Protein AF-A0AAV0HHR3-F1 (afdb_monomer)

Sequence (73 aa):
MELIRESVGTHPHYILISQIQQLLSRDWQVVLKHVFREGNVVADYLASLGNSHSVGEHAITAPLPDFESPAAL

Structure (mmCIF, N/CA/C/O backbone):
data_AF-A0AAV0HHR3-F1
#
_entry.id   AF-A0AAV0HHR3-F1
#
loop_
_atom_site.group_PDB
_atom_site.id
_atom_site.type_symbol
_atom_site.label_atom_id
_atom_site.label_alt_id
_atom_site.label_comp_id
_atom_site.label_asym_id
_atom_site.label_entity_id
_atom_site.label_seq_id
_atom_site.pdbx_PDB_ins_code
_atom_site.Cartn_x
_atom_site.Cartn_y
_atom_site.Cartn_z
_atom_site.occupancy
_atom_site.B_iso_or_equiv
_atom_site.auth_seq_id
_atom_site.auth_comp_id
_atom_site.auth_asym_id
_atom_site.auth_atom_id
_atom_site.pdbx_PDB_model_num
ATOM 1 N N . MET A 1 1 ? -4.370 -9.379 9.749 1.00 66.00 1 MET A N 1
ATOM 2 C CA . MET A 1 1 ? -5.223 -8.279 9.226 1.00 66.00 1 MET A CA 1
ATOM 3 C C . MET A 1 1 ? -6.125 -7.650 10.289 1.00 66.00 1 MET A C 1
ATOM 5 O O . MET A 1 1 ? -6.789 -6.663 10.004 1.00 66.00 1 MET A O 1
ATOM 9 N N . GLU A 1 2 ? -6.125 -8.188 11.505 1.00 73.94 2 GLU A N 1
ATOM 10 C CA .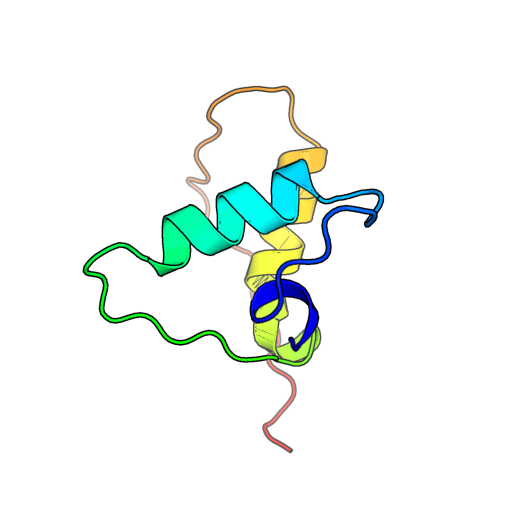 GLU A 1 2 ? -6.915 -7.721 12.651 1.00 73.94 2 GLU A CA 1
ATOM 11 C C . GLU A 1 2 ? -6.547 -6.289 13.077 1.00 73.94 2 GLU A C 1
ATOM 13 O O . GLU A 1 2 ? -7.425 -5.452 13.236 1.00 73.94 2 GLU A O 1
ATOM 18 N N . LEU A 1 3 ? -5.252 -5.949 13.049 1.00 76.75 3 LEU A N 1
ATOM 19 C CA . LEU A 1 3 ? -4.731 -4.616 13.391 1.00 76.75 3 LEU A CA 1
ATOM 20 C C . LEU A 1 3 ? -5.307 -3.454 12.558 1.00 76.75 3 LEU A C 1
ATOM 22 O O . LEU A 1 3 ? -5.355 -2.327 13.028 1.00 76.75 3 LEU A O 1
ATOM 26 N N . ILE A 1 4 ? -5.718 -3.705 11.312 1.00 79.62 4 ILE A N 1
ATOM 27 C CA . ILE A 1 4 ? -6.320 -2.671 10.450 1.00 79.62 4 ILE A CA 1
ATOM 28 C C . ILE A 1 4 ? -7.822 -2.539 10.738 1.00 79.62 4 ILE A C 1
ATOM 30 O O . ILE A 1 4 ? -8.409 -1.482 10.518 1.00 79.62 4 ILE A O 1
ATOM 34 N N . ARG A 1 5 ? -8.451 -3.604 11.240 1.00 78.44 5 ARG A N 1
ATOM 35 C CA . ARG A 1 5 ? -9.887 -3.653 11.536 1.00 78.44 5 ARG A CA 1
ATOM 36 C C . ARG A 1 5 ? -10.212 -3.094 12.920 1.00 78.44 5 ARG A C 1
ATOM 38 O O . ARG A 1 5 ? -11.320 -2.613 13.119 1.00 78.44 5 ARG A O 1
ATOM 45 N N . GLU A 1 6 ? -9.250 -3.116 13.835 1.00 76.56 6 GLU A N 1
ATOM 46 C CA . GLU A 1 6 ? -9.394 -2.616 15.201 1.00 76.56 6 GLU A CA 1
ATOM 47 C C . GLU A 1 6 ? -8.616 -1.308 15.395 1.00 76.56 6 GLU A C 1
ATOM 49 O O . GLU A 1 6 ? -7.482 -1.161 14.938 1.00 76.56 6 GLU A O 1
ATOM 54 N N . SER A 1 7 ? -9.210 -0.319 16.068 1.00 64.38 7 SER A N 1
ATOM 55 C CA . SER A 1 7 ? -8.504 0.925 16.394 1.00 64.38 7 SER A CA 1
ATOM 56 C C . SER A 1 7 ? -7.663 0.743 17.659 1.00 64.38 7 SER A C 1
ATOM 58 O O . SER A 1 7 ? -8.207 0.664 18.761 1.00 64.38 7 SER A O 1
ATOM 60 N N . VAL A 1 8 ? -6.335 0.733 17.526 1.00 75.06 8 VAL A N 1
ATOM 61 C CA . VAL A 1 8 ? -5.417 0.631 18.672 1.00 75.06 8 VAL A CA 1
ATOM 62 C C . VAL A 1 8 ? -4.720 1.975 18.884 1.00 75.06 8 VAL A C 1
ATOM 64 O O . VAL A 1 8 ? -3.684 2.254 18.283 1.00 75.06 8 VAL A O 1
ATOM 67 N N . GLY A 1 9 ? -5.301 2.826 19.737 1.00 75.12 9 GLY A N 1
ATOM 68 C CA . GLY A 1 9 ? -4.828 4.198 19.995 1.00 75.12 9 GLY A CA 1
ATOM 69 C C . GLY A 1 9 ? -3.401 4.314 20.552 1.00 75.12 9 GLY A C 1
ATOM 70 O O . GLY A 1 9 ? -2.814 5.389 20.515 1.00 75.12 9 GLY A O 1
ATOM 71 N N . THR A 1 10 ? -2.825 3.216 21.046 1.00 85.62 10 THR A N 1
ATOM 72 C CA . THR A 1 10 ? -1.470 3.155 21.620 1.00 85.62 10 THR A CA 1
ATOM 73 C C . THR A 1 10 ? -0.444 2.480 20.705 1.00 85.62 10 THR A C 1
ATOM 75 O O . THR A 1 10 ? 0.711 2.316 21.095 1.00 85.62 10 THR A O 1
ATOM 78 N N . HIS A 1 11 ? -0.828 2.070 19.491 1.00 87.31 11 HIS A N 1
ATOM 79 C CA . HIS A 1 11 ? 0.085 1.370 18.592 1.00 87.31 11 HIS A CA 1
ATOM 80 C C . HIS A 1 11 ? 1.145 2.333 18.014 1.00 87.31 11 HIS A C 1
ATOM 82 O O . HIS A 1 11 ? 0.782 3.422 17.564 1.00 87.31 11 HIS A O 1
ATOM 88 N N . PRO A 1 12 ? 2.433 1.941 17.906 1.00 91.12 12 PRO A N 1
ATOM 89 C CA . PRO A 1 12 ? 3.491 2.822 17.388 1.00 91.12 12 PRO A CA 1
ATOM 90 C C . PRO A 1 12 ? 3.236 3.365 15.971 1.00 91.12 12 PRO A C 1
ATOM 92 O O . PRO A 1 12 ? 3.762 4.404 15.593 1.00 91.12 12 PRO A O 1
ATOM 95 N N . HIS A 1 13 ? 2.400 2.672 15.195 1.00 89.50 13 HIS A N 1
ATOM 96 C CA . HIS A 1 13 ? 2.030 3.032 13.820 1.00 89.50 13 HIS A CA 1
ATOM 97 C C . HIS A 1 13 ? 0.588 3.560 13.717 1.00 89.50 13 HIS A C 1
ATOM 99 O O . HIS A 1 13 ? -0.030 3.450 12.661 1.00 89.50 13 HIS A O 1
ATOM 105 N N . TYR A 1 14 ? 0.025 4.092 14.808 1.00 90.06 14 TYR A N 1
ATOM 106 C CA . TYR A 1 14 ? -1.366 4.555 14.876 1.00 90.06 14 TYR A CA 1
ATOM 107 C C . TYR A 1 14 ? -1.753 5.487 13.718 1.00 90.06 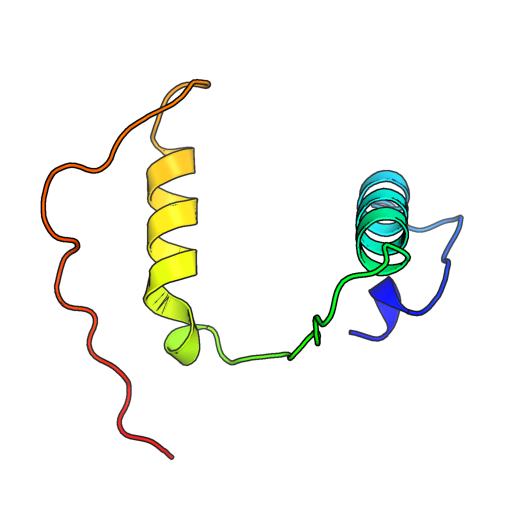14 TYR A C 1
ATOM 109 O O . TYR A 1 14 ? -2.806 5.302 13.114 1.00 90.06 14 TYR A O 1
ATOM 117 N N . ILE A 1 15 ? -0.883 6.440 13.358 1.00 91.88 15 ILE A N 1
ATOM 118 C CA . ILE A 1 15 ? -1.134 7.382 12.254 1.00 91.88 15 ILE A CA 1
ATOM 119 C C . ILE A 1 15 ? -1.362 6.627 10.937 1.00 91.88 15 ILE A C 1
ATOM 121 O O . ILE A 1 15 ? -2.354 6.871 10.252 1.00 91.88 15 ILE A O 1
ATOM 125 N N . LEU A 1 16 ? -0.486 5.673 10.613 1.00 92.50 16 LEU A N 1
ATOM 126 C CA . LEU A 1 16 ? -0.584 4.870 9.394 1.00 92.50 16 LEU A CA 1
ATOM 127 C C . LEU A 1 16 ? -1.841 3.987 9.401 1.00 92.50 16 LEU A C 1
ATOM 129 O O . LEU A 1 16 ? -2.556 3.920 8.405 1.00 92.50 16 LEU A O 1
ATOM 133 N N . ILE A 1 17 ? -2.145 3.342 10.532 1.00 91.38 17 ILE A N 1
ATOM 134 C CA . ILE A 1 17 ? -3.352 2.514 10.687 1.00 91.38 17 ILE A CA 1
ATOM 135 C C . ILE A 1 17 ? -4.613 3.359 10.478 1.00 91.38 17 ILE A C 1
ATOM 137 O O . ILE A 1 17 ? -5.504 2.955 9.734 1.00 91.38 17 ILE A O 1
ATOM 141 N N . SER A 1 18 ? -4.665 4.554 11.072 1.00 91.00 18 SER A N 1
ATOM 142 C CA . SER A 1 18 ? -5.793 5.476 10.929 1.00 91.00 18 SER A CA 1
ATOM 143 C C . SER A 1 18 ? -5.986 5.920 9.475 1.00 91.00 18 SER A C 1
ATOM 145 O O . SER A 1 18 ? -7.110 5.920 8.977 1.00 91.00 18 SER A O 1
ATOM 147 N N . GLN A 1 19 ? -4.902 6.224 8.755 1.00 93.31 19 GLN A N 1
ATOM 148 C CA . GLN A 1 19 ? -4.957 6.556 7.327 1.00 93.31 19 GLN A CA 1
ATOM 149 C C . GLN A 1 19 ? -5.493 5.392 6.486 1.00 93.31 19 GLN 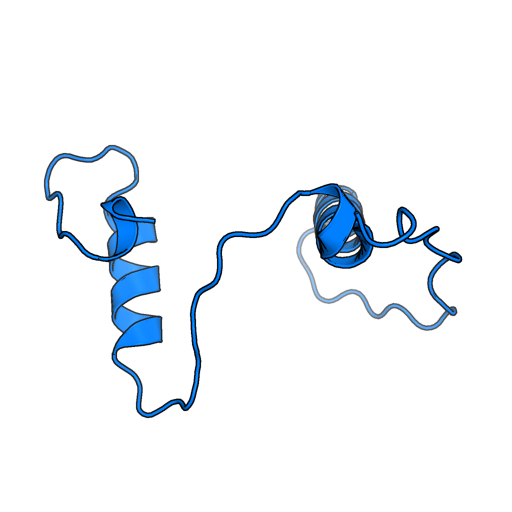A C 1
ATOM 151 O O . GLN A 1 19 ? -6.343 5.599 5.622 1.00 93.31 19 GLN A O 1
ATOM 156 N N . ILE A 1 20 ? -5.049 4.160 6.755 1.00 91.38 20 ILE A N 1
ATOM 157 C CA . ILE A 1 20 ? -5.568 2.968 6.071 1.00 91.38 20 ILE A CA 1
ATOM 158 C C . ILE A 1 20 ? -7.070 2.810 6.346 1.00 91.38 20 ILE A C 1
ATOM 160 O O . ILE A 1 20 ? -7.843 2.605 5.414 1.00 91.38 20 ILE A O 1
ATOM 164 N N . GLN A 1 21 ? -7.507 2.959 7.598 1.00 90.81 21 GLN A N 1
ATOM 165 C CA . GLN A 1 21 ? -8.924 2.890 7.974 1.00 90.81 21 GLN A CA 1
ATOM 166 C C . GLN A 1 21 ? -9.769 3.960 7.267 1.00 90.81 21 GLN A C 1
ATOM 168 O O . GLN A 1 21 ? -10.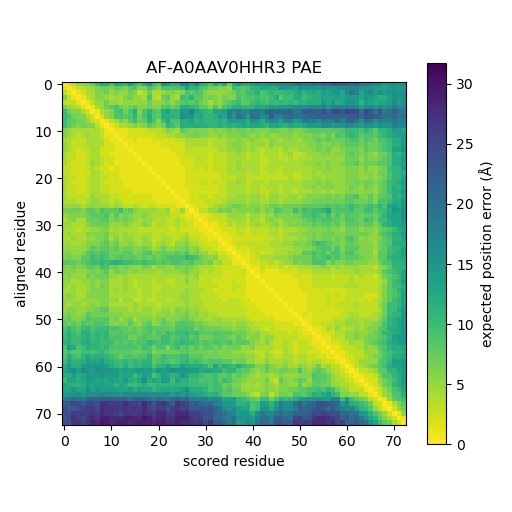852 3.653 6.778 1.00 90.81 21 GLN A O 1
ATOM 173 N N . GLN A 1 22 ? -9.258 5.189 7.146 1.00 92.19 22 GLN A N 1
ATOM 174 C CA . GLN A 1 22 ? -9.911 6.267 6.393 1.00 92.19 22 GLN A CA 1
ATOM 175 C C . GLN A 1 22 ? -10.006 5.981 4.890 1.00 92.19 22 GLN A C 1
ATOM 177 O O . GLN A 1 22 ? -10.959 6.404 4.241 1.00 92.19 22 GLN A O 1
ATOM 182 N N . LEU A 1 23 ? -9.021 5.293 4.305 1.00 92.12 23 LEU A N 1
ATOM 183 C CA . LEU A 1 23 ? -9.087 4.866 2.905 1.00 92.12 23 LEU A CA 1
ATOM 184 C C . LEU A 1 23 ? -10.133 3.763 2.711 1.00 92.12 23 LEU A C 1
ATOM 186 O O . LEU A 1 23 ? -10.862 3.788 1.725 1.00 92.12 23 LEU A O 1
ATOM 190 N N . LEU A 1 24 ? -10.236 2.832 3.662 1.00 91.06 24 LEU A N 1
ATOM 191 C CA . LEU A 1 24 ? -11.204 1.732 3.623 1.00 91.06 24 LEU A CA 1
ATOM 192 C C . LEU A 1 24 ? -12.648 2.170 3.877 1.00 91.06 24 LEU A C 1
ATOM 194 O O . LEU A 1 24 ? -13.560 1.471 3.452 1.00 91.06 24 LEU A O 1
ATOM 198 N N . SER A 1 25 ? -12.871 3.292 4.565 1.00 90.94 25 SER A N 1
ATOM 199 C CA . SER A 1 25 ? -14.220 3.820 4.809 1.00 90.94 25 SER A CA 1
ATOM 200 C C . SER A 1 25 ? -14.822 4.555 3.607 1.00 90.94 25 SER A C 1
ATOM 202 O O . SER A 1 25 ? -15.972 4.991 3.671 1.00 90.94 25 SER A O 1
ATOM 204 N N . ARG A 1 26 ? -14.058 4.723 2.521 1.00 94.06 26 ARG A N 1
ATOM 205 C CA . ARG A 1 26 ? -14.544 5.325 1.276 1.00 94.06 26 ARG A CA 1
ATOM 206 C C . ARG A 1 26 ? -15.515 4.386 0.567 1.00 94.06 26 ARG A C 1
ATOM 208 O O . ARG A 1 26 ? -15.467 3.173 0.746 1.00 94.06 26 ARG A O 1
ATOM 215 N N . ASP A 1 27 ? -16.359 4.960 -0.285 1.00 94.75 27 ASP A N 1
ATOM 216 C CA . ASP A 1 27 ? -17.323 4.212 -1.099 1.00 94.75 27 ASP A CA 1
ATOM 217 C C . ASP A 1 27 ? -16.636 3.516 -2.286 1.00 94.75 27 ASP A C 1
ATOM 219 O O . ASP A 1 27 ? -16.772 3.903 -3.447 1.00 94.75 27 ASP A O 1
ATOM 223 N N . TRP A 1 28 ? -15.790 2.534 -1.975 1.00 93.50 28 TRP A N 1
ATOM 224 C CA . TRP A 1 28 ? -15.025 1.746 -2.932 1.00 93.50 28 TRP A CA 1
ATOM 225 C C . TRP A 1 28 ? -15.393 0.267 -2.804 1.00 93.50 28 TRP A C 1
ATOM 227 O O . TRP A 1 28 ? -15.524 -0.266 -1.705 1.00 93.50 28 TRP A O 1
ATOM 237 N N . GLN A 1 29 ? -15.484 -0.437 -3.931 1.00 92.25 29 GLN A N 1
ATOM 238 C CA . GLN A 1 29 ? -15.707 -1.887 -3.960 1.00 92.25 29 GLN A CA 1
ATOM 239 C C . GLN A 1 29 ? -14.368 -2.631 -3.850 1.00 92.25 29 GLN A C 1
ATOM 241 O O . GLN A 1 29 ? -13.872 -3.197 -4.823 1.00 92.25 29 GLN A O 1
ATOM 246 N N . VAL A 1 30 ? -13.746 -2.584 -2.668 1.00 88.69 30 VAL A N 1
ATOM 247 C CA . VAL A 1 30 ? -12.430 -3.194 -2.416 1.00 88.69 30 VAL A CA 1
ATOM 248 C C . VAL A 1 30 ? -12.486 -4.229 -1.301 1.00 88.69 30 VAL A C 1
ATOM 250 O O . VAL A 1 30 ? -13.201 -4.084 -0.313 1.00 88.69 30 VAL A O 1
ATOM 253 N N . VAL A 1 31 ? -11.686 -5.286 -1.443 1.00 86.75 31 VAL A N 1
ATOM 254 C CA . VAL A 1 31 ? -11.498 -6.306 -0.409 1.00 86.75 31 VAL A CA 1
ATOM 255 C C . VAL A 1 31 ? -10.025 -6.412 -0.069 1.00 86.75 31 VAL A C 1
ATOM 257 O O . VAL A 1 31 ? -9.173 -6.518 -0.948 1.00 86.75 31 VAL A O 1
ATOM 260 N N . LEU A 1 32 ? -9.717 -6.418 1.222 1.00 87.69 32 LEU A N 1
ATOM 261 C CA . LEU A 1 32 ? -8.367 -6.701 1.670 1.00 87.69 32 LEU A CA 1
ATOM 262 C C . LEU A 1 32 ? -8.187 -8.213 1.832 1.00 87.69 32 LEU A C 1
ATOM 264 O O . LEU A 1 32 ? -8.927 -8.858 2.582 1.00 87.69 32 LEU A O 1
ATOM 268 N N . LYS A 1 33 ? -7.170 -8.765 1.171 1.00 88.44 33 LYS A N 1
ATOM 269 C CA . LYS A 1 33 ? -6.776 -10.173 1.270 1.00 88.44 33 LYS A CA 1
ATOM 270 C C . LYS A 1 33 ? -5.319 -10.264 1.695 1.00 88.44 33 LYS A C 1
ATOM 272 O O . LYS A 1 33 ? -4.473 -9.548 1.170 1.00 88.44 33 LYS A O 1
ATOM 277 N N . HIS A 1 34 ? -5.038 -11.148 2.645 1.00 86.25 34 HIS A N 1
ATOM 278 C CA . HIS A 1 34 ? -3.665 -11.530 2.939 1.00 86.25 34 HIS A CA 1
ATOM 279 C C . HIS A 1 34 ? -3.215 -12.538 1.881 1.00 86.25 34 HIS A C 1
ATOM 281 O O . HIS A 1 34 ? -3.928 -13.508 1.627 1.00 86.25 34 HIS A O 1
ATOM 287 N N . VAL A 1 35 ? -2.067 -12.294 1.260 1.00 87.25 35 VAL A N 1
ATOM 288 C CA . VAL A 1 35 ? -1.488 -13.154 0.224 1.00 87.25 35 VAL A CA 1
ATOM 289 C C . VAL A 1 35 ? -0.034 -13.443 0.564 1.00 87.25 35 VAL A C 1
ATOM 291 O O . VAL A 1 35 ? 0.621 -12.634 1.224 1.00 87.25 35 VAL A O 1
ATOM 294 N N . PHE A 1 36 ? 0.461 -14.597 0.125 1.00 84.69 36 PHE A N 1
ATOM 295 C CA . PHE A 1 36 ? 1.881 -14.918 0.219 1.00 84.69 36 PHE A CA 1
ATOM 296 C C . PHE A 1 36 ? 2.703 -13.957 -0.644 1.00 84.69 36 PHE A C 1
ATOM 298 O O . PHE A 1 36 ? 2.225 -13.470 -1.672 1.00 84.69 36 PHE A O 1
ATOM 305 N N . ARG A 1 37 ? 3.939 -13.682 -0.218 1.00 78.56 37 ARG A N 1
ATOM 306 C CA . ARG A 1 37 ? 4.832 -12.723 -0.883 1.00 78.56 37 ARG A CA 1
ATOM 307 C C . ARG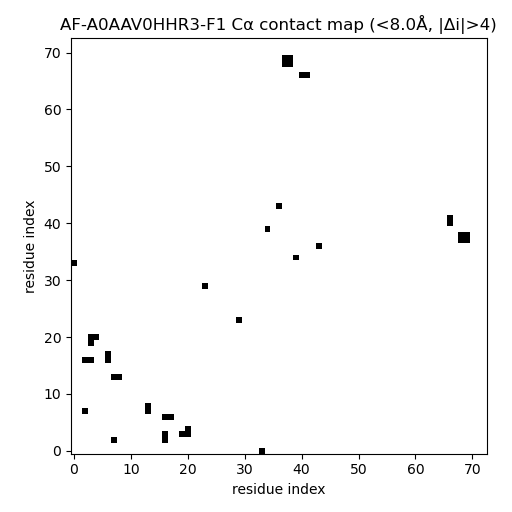 A 1 37 ? 5.085 -13.121 -2.334 1.00 78.56 37 ARG A C 1
ATOM 309 O O . ARG A 1 37 ? 5.055 -12.275 -3.219 1.00 78.56 37 ARG A O 1
ATOM 316 N N . GLU A 1 38 ? 5.260 -14.411 -2.571 1.00 81.62 38 GLU A N 1
ATOM 317 C CA . GLU A 1 38 ? 5.500 -15.013 -3.876 1.00 81.62 38 GLU A CA 1
ATOM 318 C C . GLU A 1 38 ? 4.311 -14.797 -4.825 1.00 81.62 38 GLU A C 1
ATOM 320 O O . GLU A 1 38 ? 4.493 -14.578 -6.019 1.00 81.62 38 GLU A O 1
ATOM 325 N N . GLY A 1 39 ? 3.088 -14.768 -4.284 1.00 80.19 39 GLY A N 1
ATOM 326 C CA . GLY A 1 39 ? 1.872 -14.444 -5.033 1.00 80.19 39 GLY A CA 1
ATOM 327 C C . GLY A 1 39 ? 1.705 -12.953 -5.345 1.00 80.19 39 GLY A C 1
ATOM 328 O O . GLY A 1 39 ? 0.806 -12.590 -6.097 1.00 80.19 39 GLY A O 1
ATOM 329 N N . ASN A 1 40 ? 2.552 -12.086 -4.779 1.00 88.56 40 ASN A N 1
ATOM 330 C CA . ASN A 1 40 ? 2.530 -10.635 -4.977 1.00 88.56 40 ASN A CA 1
ATOM 331 C C . ASN A 1 40 ? 3.917 -10.074 -5.349 1.00 88.56 40 ASN A C 1
ATOM 333 O O . ASN A 1 40 ? 4.263 -8.942 -5.006 1.00 88.56 40 ASN A O 1
ATOM 337 N N . VAL A 1 41 ? 4.717 -10.880 -6.055 1.00 88.62 41 VAL A N 1
ATOM 338 C CA . VAL A 1 41 ? 6.113 -10.582 -6.421 1.00 88.62 41 VAL A CA 1
ATOM 339 C C . VAL A 1 41 ? 6.270 -9.271 -7.198 1.00 88.62 41 VAL A C 1
ATOM 341 O O . VAL A 1 41 ? 7.228 -8.533 -6.979 1.00 88.62 41 VAL A O 1
ATOM 344 N N . VAL A 1 42 ? 5.296 -8.922 -8.045 1.00 88.38 42 VAL A N 1
ATOM 345 C CA . VAL A 1 42 ? 5.322 -7.670 -8.816 1.00 88.38 42 VAL A CA 1
ATOM 346 C C . VAL A 1 42 ? 5.274 -6.454 -7.889 1.00 88.38 42 VAL A C 1
ATOM 348 O O . VAL A 1 42 ? 6.037 -5.510 -8.072 1.00 88.38 42 VAL A O 1
ATOM 351 N N . ALA A 1 43 ? 4.410 -6.466 -6.868 1.00 89.88 43 ALA A N 1
ATOM 352 C CA . ALA A 1 43 ? 4.310 -5.356 -5.923 1.00 89.88 43 ALA A CA 1
ATOM 353 C C . ALA A 1 43 ? 5.580 -5.216 -5.067 1.00 89.88 43 ALA A C 1
ATOM 355 O O . ALA A 1 43 ? 6.023 -4.097 -4.816 1.00 89.88 43 ALA A O 1
ATOM 356 N N . ASP A 1 44 ? 6.184 -6.338 -4.663 1.00 89.31 44 ASP A N 1
ATOM 357 C CA . ASP A 1 44 ? 7.457 -6.371 -3.927 1.00 89.31 44 ASP A CA 1
ATOM 358 C C . ASP A 1 44 ? 8.611 -5.789 -4.761 1.00 89.31 44 ASP A C 1
ATOM 360 O O . ASP A 1 44 ? 9.397 -4.969 -4.275 1.00 89.31 44 ASP A O 1
ATOM 364 N N . TYR A 1 45 ? 8.662 -6.145 -6.050 1.00 89.19 45 TYR A N 1
ATOM 365 C CA . TYR A 1 45 ? 9.616 -5.586 -7.003 1.00 89.19 45 TYR A CA 1
ATOM 366 C C . TYR A 1 45 ? 9.424 -4.077 -7.178 1.00 89.19 45 TYR A C 1
ATOM 368 O O . TYR A 1 45 ? 10.384 -3.320 -7.051 1.00 89.19 45 TYR A O 1
ATOM 376 N N . LEU A 1 46 ? 8.190 -3.620 -7.418 1.00 90.31 46 LEU A N 1
ATOM 377 C CA . LEU A 1 46 ? 7.893 -2.200 -7.624 1.00 90.31 46 LEU A CA 1
ATOM 378 C C . LEU A 1 46 ? 8.197 -1.353 -6.382 1.00 90.31 46 LEU A C 1
ATOM 380 O O . LEU A 1 46 ? 8.743 -0.258 -6.509 1.00 90.31 46 LEU A O 1
ATOM 384 N N . ALA A 1 47 ? 7.896 -1.857 -5.183 1.00 91.12 47 ALA A N 1
ATOM 385 C CA . ALA A 1 47 ? 8.243 -1.184 -3.933 1.00 91.12 47 ALA A CA 1
ATOM 386 C C . ALA A 1 47 ? 9.767 -1.066 -3.758 1.00 91.12 47 ALA A C 1
ATOM 388 O O . ALA A 1 47 ? 10.275 0.002 -3.407 1.00 91.12 47 ALA A O 1
ATOM 389 N N . SER A 1 48 ? 10.500 -2.143 -4.055 1.00 90.81 48 SER A N 1
ATOM 390 C CA . SER A 1 48 ? 11.966 -2.168 -3.995 1.00 90.81 48 SER A CA 1
ATOM 391 C C . SER A 1 48 ? 12.600 -1.221 -5.014 1.00 90.81 48 SER A C 1
ATOM 393 O O . SER A 1 48 ? 13.535 -0.490 -4.684 1.00 90.81 48 SER A O 1
ATOM 395 N N . LEU A 1 49 ? 12.057 -1.186 -6.234 1.00 90.31 49 LEU A N 1
ATOM 396 C CA . LEU A 1 49 ? 12.481 -0.266 -7.281 1.00 90.31 49 LEU A CA 1
ATOM 397 C C . LEU A 1 49 ? 12.263 1.183 -6.836 1.00 90.31 49 LEU A C 1
ATOM 399 O O . LEU A 1 49 ? 13.205 1.967 -6.855 1.00 90.31 49 LEU A O 1
ATOM 403 N N . GLY A 1 50 ? 11.072 1.525 -6.338 1.00 92.38 50 GLY A N 1
ATOM 404 C CA . GLY A 1 50 ? 10.772 2.872 -5.841 1.00 92.38 50 GLY A CA 1
ATOM 405 C C . GLY A 1 50 ? 11.718 3.332 -4.727 1.00 92.38 50 GLY A C 1
ATOM 406 O O . GLY A 1 50 ? 12.167 4.473 -4.739 1.00 92.38 50 GLY A O 1
ATOM 407 N N . ASN A 1 51 ? 12.097 2.432 -3.815 1.00 93.56 51 ASN A N 1
ATOM 408 C CA . ASN A 1 51 ? 13.063 2.726 -2.753 1.00 93.56 51 ASN A CA 1
ATOM 409 C C . ASN A 1 51 ? 14.480 3.039 -3.277 1.00 93.56 51 ASN A C 1
ATOM 411 O O . ASN A 1 51 ? 15.250 3.721 -2.606 1.00 93.56 51 ASN A O 1
ATOM 415 N N . SER A 1 52 ? 14.838 2.546 -4.465 1.00 91.31 52 SER A N 1
ATOM 416 C CA . SER A 1 52 ? 16.130 2.841 -5.101 1.00 91.31 52 SER A CA 1
ATOM 417 C C . SER A 1 52 ? 16.157 4.172 -5.865 1.00 91.31 52 SER A C 1
ATOM 419 O O . SER A 1 52 ? 17.219 4.604 -6.309 1.00 91.31 52 SER A O 1
ATOM 421 N N . HIS A 1 53 ? 15.007 4.838 -5.998 1.00 91.00 53 HIS A N 1
ATOM 422 C CA . HIS A 1 53 ? 14.867 6.112 -6.692 1.00 91.00 53 HIS A CA 1
ATOM 423 C C . HIS A 1 53 ? 14.766 7.289 -5.713 1.00 91.00 53 HIS A C 1
ATOM 425 O O . HIS A 1 53 ? 14.376 7.152 -4.554 1.00 91.00 53 HIS A O 1
ATOM 431 N N . SER A 1 54 ? 15.104 8.487 -6.192 1.00 93.75 54 SER A N 1
ATOM 432 C CA . SER A 1 54 ? 14.833 9.719 -5.452 1.00 93.75 54 SER A CA 1
ATOM 433 C C . SER A 1 54 ? 13.329 9.978 -5.349 1.00 93.75 54 SER A C 1
ATOM 435 O O . SER A 1 54 ? 12.542 9.517 -6.176 1.00 93.75 54 SER A O 1
ATOM 437 N N . VAL A 1 55 ? 12.919 10.770 -4.357 1.00 93.56 55 VAL A N 1
ATOM 438 C CA . VAL A 1 55 ? 11.521 11.201 -4.228 1.00 93.56 55 VAL A CA 1
ATOM 439 C C . VAL A 1 55 ? 11.085 11.928 -5.504 1.00 93.56 55 VAL A C 1
ATOM 441 O O . VAL A 1 55 ? 11.726 12.891 -5.923 1.00 93.56 55 VAL A O 1
ATOM 444 N N . GLY A 1 56 ? 9.998 11.462 -6.115 1.00 92.12 56 GLY A N 1
ATOM 445 C CA . GLY A 1 56 ? 9.467 12.002 -7.360 1.00 92.12 56 GLY A CA 1
ATOM 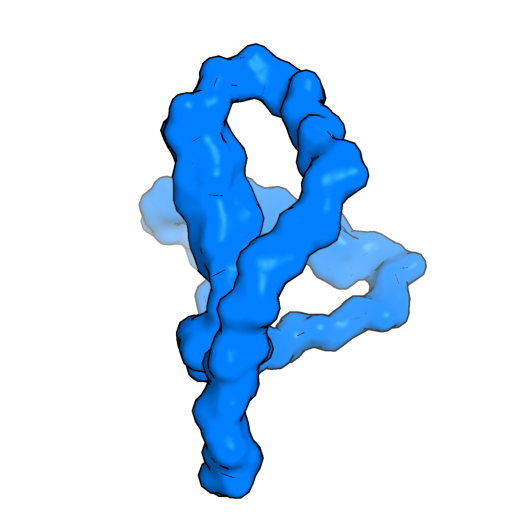446 C C . GLY A 1 56 ? 8.582 10.995 -8.088 1.00 92.12 56 GLY A C 1
ATOM 447 O O . GLY A 1 56 ? 8.368 9.879 -7.616 1.00 92.12 56 GLY A O 1
ATOM 448 N N . GLU A 1 57 ? 8.068 11.405 -9.241 1.00 90.56 57 GLU A N 1
ATOM 449 C CA . GLU A 1 57 ? 7.357 10.522 -10.161 1.00 90.56 57 GLU A CA 1
ATOM 450 C C . GLU A 1 57 ? 8.358 9.875 -11.123 1.00 90.56 57 GLU A C 1
ATOM 452 O O . GLU A 1 57 ? 9.147 10.568 -11.766 1.00 90.56 57 GLU A O 1
ATOM 457 N N . HIS A 1 58 ? 8.318 8.546 -11.225 1.00 89.44 58 HIS A N 1
ATOM 458 C CA . HIS A 1 58 ? 9.172 7.774 -12.128 1.00 89.44 58 HIS A CA 1
ATOM 459 C C . HIS A 1 58 ? 8.297 6.851 -12.965 1.00 89.44 58 HIS A C 1
ATOM 461 O O . HIS A 1 58 ? 7.611 5.980 -12.430 1.00 89.44 58 HIS A O 1
ATOM 467 N N . ALA A 1 59 ? 8.314 7.043 -14.281 1.00 88.12 59 ALA A N 1
ATOM 468 C CA . ALA A 1 59 ? 7.552 6.217 -15.205 1.00 88.12 59 ALA A CA 1
ATOM 469 C C . ALA A 1 59 ? 8.371 4.996 -15.639 1.00 88.12 59 ALA A C 1
ATOM 471 O O . ALA A 1 59 ? 9.503 5.123 -16.109 1.00 88.12 59 ALA A O 1
ATOM 472 N N . ILE A 1 60 ? 7.772 3.812 -15.531 1.00 86.75 60 ILE A N 1
ATOM 473 C CA . ILE A 1 60 ? 8.327 2.574 -16.078 1.00 86.75 60 ILE A CA 1
ATOM 474 C C . ILE A 1 60 ? 7.804 2.440 -17.509 1.00 86.75 60 ILE A C 1
ATOM 476 O O . ILE A 1 60 ? 6.622 2.187 -17.723 1.00 86.75 60 ILE A O 1
ATOM 480 N N . THR A 1 61 ? 8.671 2.669 -18.493 1.00 85.75 61 THR A N 1
ATOM 481 C CA . THR A 1 61 ? 8.316 2.617 -19.924 1.00 85.75 61 THR A CA 1
ATOM 482 C C . THR A 1 61 ? 8.725 1.308 -20.594 1.00 85.75 61 THR A C 1
ATOM 484 O O . THR A 1 61 ? 8.175 0.949 -21.634 1.00 85.75 61 THR A O 1
ATOM 487 N N . ALA A 1 62 ? 9.680 0.590 -20.002 1.00 84.12 62 ALA A N 1
ATOM 488 C CA . ALA A 1 62 ? 10.081 -0.740 -20.433 1.00 84.12 62 ALA A CA 1
ATOM 489 C C . ALA A 1 62 ? 9.135 -1.807 -19.849 1.00 84.12 62 ALA A C 1
ATOM 491 O O . ALA A 1 62 ? 8.597 -1.605 -18.757 1.00 84.12 62 ALA A O 1
ATOM 492 N N . PRO A 1 63 ? 8.935 -2.947 -20.536 1.00 82.56 63 PRO A N 1
ATOM 493 C CA . PRO A 1 63 ? 8.219 -4.071 -19.949 1.00 82.56 63 PRO A CA 1
ATOM 494 C C . PRO A 1 63 ? 8.915 -4.516 -18.659 1.00 82.56 63 PRO A C 1
ATOM 496 O O . PRO A 1 63 ? 10.146 -4.538 -18.579 1.00 82.56 63 PRO A O 1
ATOM 499 N N . LEU A 1 64 ? 8.116 -4.852 -17.645 1.00 82.31 64 LEU A N 1
ATOM 500 C CA . LEU A 1 64 ? 8.644 -5.441 -16.420 1.00 82.31 64 LEU A CA 1
ATOM 501 C C . LEU A 1 64 ? 9.291 -6.799 -16.737 1.00 82.31 64 LEU A C 1
ATOM 503 O O . LEU A 1 64 ? 8.849 -7.467 -17.675 1.00 82.31 64 LEU A O 1
ATOM 507 N N . PRO A 1 65 ? 10.325 -7.205 -15.979 1.00 82.69 65 PRO A N 1
ATOM 508 C CA . PRO A 1 65 ? 10.901 -8.535 -16.128 1.00 82.69 65 PRO A CA 1
ATOM 509 C C . PRO A 1 65 ? 9.829 -9.608 -15.921 1.00 82.69 65 PRO A C 1
ATOM 511 O O . PRO A 1 65 ? 8.874 -9.404 -15.169 1.00 82.69 65 PRO A O 1
ATOM 514 N N . ASP A 1 66 ? 10.001 -10.758 -16.570 1.00 82.81 66 ASP A N 1
ATOM 515 C CA . ASP A 1 66 ? 9.125 -11.899 -16.337 1.00 82.81 66 ASP A CA 1
ATOM 516 C C . ASP A 1 66 ? 9.249 -12.340 -14.876 1.00 82.81 66 ASP A C 1
ATOM 518 O O . ASP A 1 66 ? 10.341 -12.615 -14.372 1.00 82.81 66 ASP A O 1
ATOM 522 N N . PHE A 1 67 ? 8.113 -12.389 -14.187 1.00 77.00 67 PHE A N 1
ATOM 523 C CA . PHE A 1 67 ? 8.036 -12.902 -12.830 1.00 77.00 67 PHE A CA 1
ATOM 524 C C . PHE A 1 67 ? 7.513 -14.333 -12.889 1.00 77.00 67 PHE A C 1
ATOM 526 O O . PHE A 1 67 ? 6.373 -14.565 -13.296 1.00 77.00 67 PHE A O 1
ATOM 533 N N . GLU A 1 68 ? 8.330 -15.301 -12.481 1.00 66.44 68 GLU A N 1
ATOM 534 C CA . GLU A 1 68 ? 7.871 -16.681 -12.352 1.00 66.44 68 GLU A CA 1
ATOM 535 C C . GLU A 1 68 ? 6.823 -16.762 -11.233 1.00 66.44 68 GLU A C 1
ATOM 537 O O . GLU A 1 68 ? 7.106 -16.510 -10.061 1.00 66.44 68 GLU A O 1
ATOM 542 N N . SER A 1 69 ? 5.583 -17.094 -11.595 1.00 57.16 69 SER A N 1
ATOM 543 C CA . SER A 1 69 ? 4.564 -17.46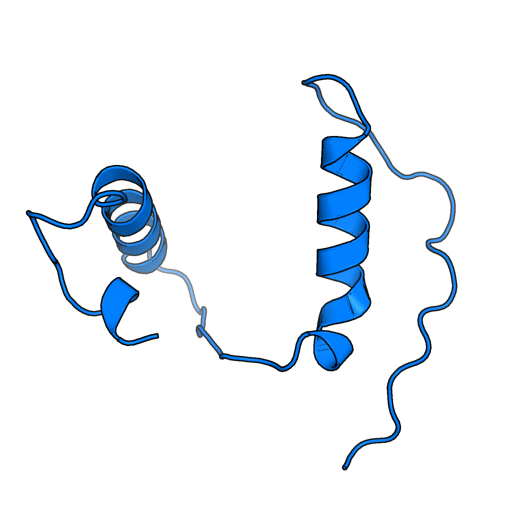6 -10.617 1.00 57.16 69 SER A CA 1
ATOM 544 C C . SER A 1 69 ? 4.926 -18.848 -10.067 1.00 57.16 69 SER A C 1
ATOM 546 O O . SER A 1 69 ? 5.130 -19.767 -10.868 1.00 57.16 69 SER A O 1
ATOM 548 N N . PRO A 1 70 ? 4.986 -19.050 -8.736 1.00 52.81 70 PRO A N 1
ATOM 549 C CA . PRO A 1 70 ? 5.030 -20.401 -8.203 1.00 52.81 70 PRO A CA 1
ATOM 550 C C . PRO A 1 70 ? 3.772 -21.112 -8.696 1.00 52.81 70 PRO A C 1
ATOM 552 O O . PRO A 1 70 ? 2.670 -20.581 -8.536 1.00 52.81 70 PRO A O 1
ATOM 555 N N . ALA A 1 71 ? 3.942 -22.275 -9.327 1.00 48.59 71 ALA A N 1
ATOM 556 C CA . ALA A 1 71 ? 2.830 -23.126 -9.728 1.00 48.59 71 ALA A CA 1
ATOM 557 C C . ALA A 1 71 ? 1.826 -23.217 -8.570 1.00 48.59 71 ALA A C 1
ATOM 559 O O . ALA A 1 71 ? 2.231 -23.463 -7.433 1.00 48.59 71 ALA A O 1
ATOM 560 N N . ALA A 1 72 ? 0.551 -22.947 -8.861 1.00 46.41 72 ALA A N 1
ATOM 561 C CA . ALA A 1 72 ? -0.519 -22.947 -7.873 1.00 46.41 72 ALA A CA 1
ATOM 562 C C . ALA A 1 72 ? -0.451 -24.225 -7.015 1.00 46.41 72 ALA A C 1
ATOM 564 O O . ALA A 1 72 ? -0.635 -25.325 -7.539 1.00 46.41 72 ALA A O 1
ATOM 565 N N . LEU A 1 73 ? -0.138 -24.060 -5.726 1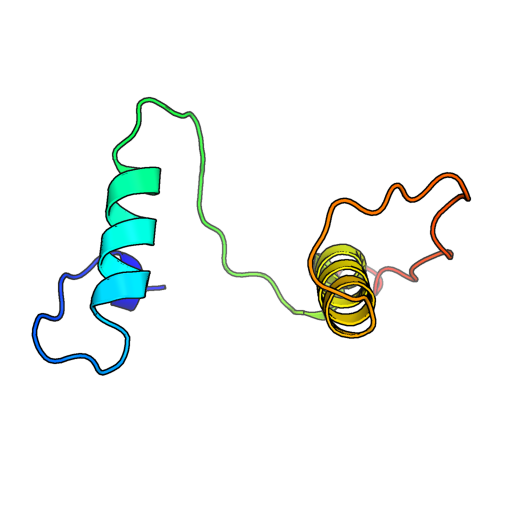.00 40.66 73 LEU A N 1
ATOM 566 C CA . LEU A 1 73 ? -0.322 -25.078 -4.690 1.00 40.66 73 LEU A CA 1
ATOM 567 C C . LEU A 1 73 ? -1.746 -24.987 -4.142 1.00 40.66 73 LEU A C 1
ATOM 569 O O . LEU A 1 73 ? -2.205 -23.845 -3.901 1.00 40.66 73 LEU A O 1
#

Radius of gyration: 16.19 Å; Cα contacts (8 Å, |Δi|>4): 20; chains: 1; bounding box: 34×37×42 Å

Secondary structure (DSSP, 8-state):
-HHHHS--TT-TTHHHHHHHHHHHTSS---------GGGGHHHHHHHHHHHTSPSS-----SPPPP-------

Solvent-accessible surface area (backbone atoms only — not comparable to full-atom values): 5126 Å² total; per-residue (Å²): 118,62,71,61,77,46,91,54,92,81,45,98,55,34,72,63,43,50,53,52,44,58,61,66,71,44,103,63,101,76,82,92,75,91,73,59,65,72,82,42,46,68,60,56,49,53,53,54,51,56,71,77,48,76,93,74,91,80,85,82,85,67,84,76,79,90,73,82,67,72,76,89,125

Organism: NCBI:txid586396

Mean predicted aligned error: 7.6 Å

InterPro domains:
  IPR002156 Ribonuclease H domain [PF13456] (11-48)
  IPR044730 Ribonuclease H-like domain, plant type [cd06222] (11-47)

Foldseek 3Di:
DVLLVDQDPPDPCNVVSVVSVVVVPDPDPDDDDDDDCLQVVVVVVVVVVVVVDDPDDDDDPDDDPDRDRDDDD

pLDDT: me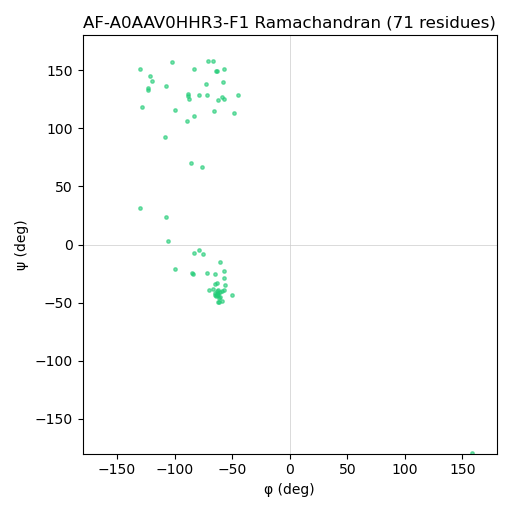an 83.99, std 11.68, range [40.66, 94.75]